Protein AF-A0A412YYW7-F1 (afdb_monomer_lite)

InterPro domains:
  IPR015330 DNA primase/polymerase, bifunctional, N-terminal [PF09250] (11-102)

Foldseek 3Di:
DPDDDFQLVVQLVLLVLQWFKFWADAPDPFGPDDVTCVPTHSDNVVSVVVCVVPSRTHMDTDAAVSRVGHDDDDFDADVVVRDTSVVVVVVVCVVPNDDDDD

Organism: NCBI:txid208479

Structure (mmCIF, N/CA/C/O backbone):
data_AF-A0A412YYW7-F1
#
_entry.id   AF-A0A412YYW7-F1
#
loop_
_atom_site.group_PDB
_atom_site.id
_atom_site.type_symbol
_atom_site.label_atom_id
_atom_site.label_alt_id
_atom_site.label_comp_id
_atom_site.label_asym_id
_atom_site.label_entity_id
_atom_site.label_seq_id
_atom_site.pdbx_PDB_ins_code
_atom_site.Cartn_x
_atom_site.Cartn_y
_atom_site.Cartn_z
_atom_site.occupancy
_atom_site.B_iso_or_equiv
_atom_site.auth_seq_id
_atom_site.auth_comp_id
_atom_site.auth_asym_id
_atom_site.auth_atom_id
_atom_site.pdbx_PDB_model_num
ATOM 1 N N . MET A 1 1 ? 13.512 -22.783 10.034 1.00 44.81 1 MET A N 1
ATOM 2 C CA . MET A 1 1 ? 14.044 -21.524 9.472 1.00 44.81 1 MET A CA 1
ATOM 3 C C . MET A 1 1 ? 12.894 -20.795 8.807 1.00 44.81 1 MET A C 1
ATOM 5 O O . MET A 1 1 ? 12.317 -21.349 7.879 1.00 44.81 1 MET A O 1
ATOM 9 N N . LEU A 1 2 ? 12.513 -19.620 9.309 1.00 57.62 2 LEU A N 1
ATOM 10 C CA . LEU A 1 2 ? 11.631 -18.723 8.560 1.00 57.62 2 LEU A CA 1
ATOM 11 C C . LEU A 1 2 ? 12.411 -18.273 7.316 1.00 57.62 2 LEU A C 1
ATOM 13 O O . LEU A 1 2 ? 13.588 -17.940 7.423 1.00 57.62 2 LEU A O 1
ATOM 17 N N . LYS A 1 3 ? 11.808 -18.375 6.129 1.00 68.44 3 LYS A N 1
ATOM 18 C CA . LYS A 1 3 ? 12.415 -17.835 4.907 1.00 68.44 3 LYS A CA 1
ATOM 19 C C . LYS A 1 3 ? 12.326 -16.314 4.983 1.00 68.44 3 LYS A C 1
ATOM 21 O O . LYS A 1 3 ? 11.217 -15.786 4.994 1.00 68.44 3 LYS A O 1
ATOM 26 N N . ASP A 1 4 ? 13.467 -15.637 4.982 1.00 85.00 4 ASP A N 1
ATOM 27 C CA . ASP A 1 4 ? 13.505 -14.191 4.781 1.00 85.00 4 ASP A CA 1
ATOM 28 C C . ASP A 1 4 ? 13.224 -13.899 3.305 1.00 85.00 4 ASP A C 1
ATOM 30 O O . ASP A 1 4 ? 14.048 -14.155 2.424 1.00 85.00 4 ASP A O 1
ATOM 34 N N . TYR A 1 5 ? 12.015 -13.417 3.022 1.00 89.88 5 TYR A N 1
ATOM 35 C CA . TYR A 1 5 ? 11.637 -12.958 1.690 1.00 89.88 5 TYR A CA 1
ATOM 36 C C . TYR A 1 5 ? 12.091 -11.509 1.484 1.00 89.88 5 TYR A C 1
ATOM 38 O O . TYR A 1 5 ? 11.953 -10.659 2.362 1.00 89.88 5 TYR A O 1
ATOM 46 N N . SER A 1 6 ? 12.606 -11.215 0.293 1.00 95.75 6 SER A N 1
ATOM 47 C CA . SER A 1 6 ? 12.916 -9.845 -0.130 1.00 95.75 6 SER A CA 1
ATOM 48 C C . SER A 1 6 ? 11.647 -8.998 -0.285 1.00 95.75 6 SER A C 1
ATOM 50 O O . SER A 1 6 ? 10.571 -9.519 -0.583 1.00 95.75 6 SER A O 1
ATOM 52 N N . LEU A 1 7 ? 11.777 -7.669 -0.188 1.00 97.25 7 LEU A N 1
ATOM 53 C CA . LEU A 1 7 ? 10.663 -6.744 -0.449 1.00 97.25 7 LEU A CA 1
ATOM 54 C C . LEU A 1 7 ? 10.090 -6.904 -1.864 1.00 97.25 7 LEU A C 1
ATOM 56 O O . LEU A 1 7 ? 8.882 -6.816 -2.048 1.00 97.25 7 LEU A O 1
ATOM 60 N N . ARG A 1 8 ? 10.922 -7.263 -2.848 1.00 98.00 8 ARG A N 1
ATOM 61 C CA . ARG A 1 8 ? 10.453 -7.646 -4.185 1.00 98.00 8 ARG A CA 1
ATOM 62 C C . ARG A 1 8 ? 9.475 -8.822 -4.132 1.00 98.00 8 ARG A C 1
ATOM 64 O O . ARG A 1 8 ? 8.427 -8.780 -4.764 1.00 98.00 8 ARG A O 1
ATOM 71 N N . GLN A 1 9 ? 9.815 -9.884 -3.401 1.00 98.00 9 GLN A N 1
ATOM 72 C CA . GLN A 1 9 ? 8.963 -11.073 -3.304 1.00 98.00 9 GLN A CA 1
ATOM 73 C C . GLN A 1 9 ? 7.630 -10.757 -2.622 1.00 98.00 9 GLN A C 1
ATOM 75 O O . GLN A 1 9 ? 6.601 -11.250 -3.076 1.00 98.00 9 GLN A O 1
ATOM 80 N N . TYR A 1 10 ? 7.630 -9.899 -1.598 1.00 98.12 10 TYR A N 1
ATOM 81 C CA . TYR A 1 10 ? 6.388 -9.409 -1.000 1.00 98.12 10 TYR A CA 1
ATOM 82 C C . TYR A 1 10 ? 5.578 -8.539 -1.967 1.00 98.12 10 TYR A C 1
ATOM 84 O O . TYR A 1 10 ? 4.381 -8.764 -2.106 1.00 98.12 10 TYR A O 1
ATOM 92 N N . ALA A 1 11 ? 6.213 -7.623 -2.705 1.00 98.50 11 ALA A N 1
ATOM 93 C CA . ALA A 1 11 ? 5.534 -6.789 -3.699 1.00 98.50 11 ALA A CA 1
ATOM 94 C C . ALA A 1 11 ? 4.834 -7.635 -4.779 1.00 98.50 11 ALA A C 1
ATOM 96 O O . ALA A 1 11 ? 3.670 -7.400 -5.097 1.00 98.50 11 ALA A O 1
ATOM 97 N N . LEU A 1 12 ? 5.509 -8.672 -5.286 1.00 98.62 12 LEU A N 1
ATOM 98 C CA . LEU A 1 12 ? 4.922 -9.626 -6.233 1.00 98.62 12 LEU A CA 1
ATOM 99 C C . LEU A 1 12 ? 3.796 -10.458 -5.602 1.00 98.62 12 LEU A C 1
ATOM 101 O O . LEU A 1 12 ? 2.811 -10.764 -6.270 1.00 98.62 12 LEU A O 1
ATOM 105 N N . ALA A 1 13 ? 3.917 -10.830 -4.325 1.00 98.38 13 ALA A N 1
ATOM 106 C CA . ALA A 1 13 ? 2.866 -11.555 -3.615 1.00 98.38 13 ALA A CA 1
ATOM 107 C C . ALA A 1 13 ? 1.602 -10.698 -3.425 1.00 98.38 13 ALA A C 1
ATOM 109 O O . ALA A 1 13 ? 0.501 -11.208 -3.618 1.00 98.38 13 ALA A O 1
ATOM 110 N N . TYR A 1 14 ? 1.748 -9.406 -3.119 1.00 98.44 14 TYR A N 1
ATOM 111 C CA . TYR A 1 14 ? 0.627 -8.465 -3.039 1.00 98.44 14 TYR A CA 1
ATOM 112 C C . TYR A 1 14 ? -0.044 -8.271 -4.401 1.00 98.44 14 TYR A C 1
ATOM 114 O O . TYR A 1 14 ? -1.261 -8.411 -4.518 1.00 98.44 14 TYR A O 1
ATOM 122 N N . ALA A 1 15 ? 0.747 -8.071 -5.458 1.00 98.62 15 ALA A N 1
ATOM 123 C CA . ALA A 1 15 ? 0.223 -7.988 -6.819 1.00 98.62 15 ALA A CA 1
ATOM 124 C C . ALA A 1 15 ? -0.529 -9.260 -7.237 1.00 98.62 15 ALA A C 1
ATOM 126 O O . ALA A 1 15 ? -1.575 -9.178 -7.879 1.00 98.62 15 ALA A O 1
ATOM 127 N N . LYS A 1 16 ? -0.054 -10.441 -6.811 1.00 98.50 16 LYS A N 1
ATOM 128 C CA . LYS A 1 16 ? -0.720 -11.726 -7.070 1.00 98.50 16 LYS A CA 1
ATOM 129 C C . LYS A 1 16 ? -2.137 -11.797 -6.498 1.00 98.50 16 LYS A C 1
ATOM 131 O O . LYS A 1 16 ? -2.980 -12.463 -7.092 1.00 98.50 16 LYS A O 1
ATOM 136 N N . VAL A 1 17 ? -2.395 -11.142 -5.366 1.00 97.62 17 VAL A N 1
ATOM 137 C CA . VAL A 1 17 ? -3.730 -11.081 -4.745 1.00 97.62 17 VAL A CA 1
ATOM 138 C C . VAL A 1 17 ? -4.525 -9.842 -5.172 1.00 97.62 17 VAL A C 1
ATOM 140 O O . VAL A 1 17 ? -5.550 -9.535 -4.577 1.00 97.62 17 VAL A O 1
ATOM 143 N N . GLY A 1 18 ? -4.077 -9.139 -6.216 1.00 98.06 18 GLY A N 1
ATOM 144 C CA . GLY A 1 18 ? -4.795 -8.009 -6.804 1.00 98.06 18 GLY A CA 1
ATOM 145 C C . GLY A 1 18 ? -4.512 -6.655 -6.154 1.00 98.06 18 GLY A C 1
ATOM 146 O O . GLY A 1 18 ? -5.180 -5.687 -6.496 1.00 98.06 18 GLY A O 1
ATOM 147 N N . MET A 1 19 ? -3.531 -6.551 -5.252 1.00 98.69 19 MET A N 1
ATOM 148 C CA . MET A 1 19 ? -3.139 -5.266 -4.666 1.00 98.69 19 MET A CA 1
ATOM 149 C C . MET A 1 19 ? -2.146 -4.544 -5.580 1.00 98.69 19 MET A C 1
ATOM 151 O O . MET A 1 19 ? -1.053 -5.048 -5.844 1.00 98.69 19 MET A O 1
ATOM 155 N N . ALA A 1 20 ? -2.504 -3.351 -6.046 1.00 98.81 20 ALA A N 1
ATOM 156 C CA . ALA A 1 20 ? -1.643 -2.526 -6.880 1.00 98.81 20 ALA A CA 1
ATOM 157 C C . ALA A 1 20 ? -0.521 -1.897 -6.044 1.00 98.81 20 ALA A C 1
ATOM 159 O O . ALA A 1 20 ? -0.775 -1.112 -5.126 1.00 98.81 20 ALA A O 1
ATOM 160 N N . VAL A 1 21 ? 0.729 -2.226 -6.374 1.00 98.88 21 VAL A N 1
ATOM 161 C CA . VAL A 1 21 ? 1.918 -1.792 -5.628 1.00 98.88 21 VAL A CA 1
ATOM 162 C C . VAL A 1 21 ? 2.718 -0.737 -6.382 1.00 98.88 21 VAL A C 1
ATOM 164 O O . VAL A 1 21 ? 2.682 -0.666 -7.609 1.00 98.88 21 VAL A O 1
ATOM 167 N N . PHE A 1 22 ? 3.502 0.047 -5.649 1.00 98.81 22 PHE A N 1
ATOM 168 C CA . PHE A 1 22 ? 4.495 0.975 -6.190 1.00 98.81 22 PHE A CA 1
ATOM 169 C C . PHE A 1 22 ? 5.708 1.074 -5.248 1.00 98.81 22 PHE A C 1
ATOM 171 O O . PHE A 1 22 ? 5.568 0.863 -4.041 1.00 98.81 22 PHE A O 1
ATOM 178 N N . PRO A 1 23 ? 6.916 1.373 -5.752 1.00 98.81 23 PRO A N 1
ATOM 179 C CA . PRO A 1 23 ? 8.096 1.517 -4.915 1.00 98.81 23 PRO A CA 1
ATOM 180 C C . PRO A 1 23 ? 8.084 2.852 -4.167 1.00 98.81 23 PRO A C 1
ATOM 182 O O . PRO A 1 23 ? 7.751 3.904 -4.718 1.00 98.81 23 PRO A O 1
ATOM 185 N N . LEU A 1 24 ? 8.537 2.815 -2.920 1.00 98.75 24 LEU A N 1
ATOM 186 C CA . LEU A 1 24 ? 8.836 3.982 -2.096 1.00 98.75 24 LEU A CA 1
ATOM 187 C C . LEU A 1 24 ? 10.355 4.100 -1.908 1.00 98.75 24 LEU A C 1
ATOM 189 O O . LEU A 1 24 ? 11.061 3.094 -1.775 1.00 98.75 24 LEU A O 1
ATOM 193 N N . VAL A 1 25 ? 10.868 5.330 -1.846 1.00 98.38 25 VAL A N 1
ATOM 194 C CA . VAL A 1 25 ? 12.277 5.603 -1.526 1.00 98.38 25 VAL A CA 1
ATOM 195 C C . VAL A 1 25 ? 12.609 4.973 -0.160 1.00 98.38 25 VAL A C 1
ATOM 197 O O . VAL A 1 25 ? 11.823 5.148 0.782 1.00 98.38 25 VAL A O 1
ATOM 200 N N . PRO A 1 26 ? 13.739 4.245 -0.019 1.00 98.06 26 PRO A N 1
ATOM 201 C CA . PRO A 1 26 ? 14.042 3.489 1.196 1.00 98.06 26 PRO A CA 1
ATOM 202 C C . PRO A 1 26 ? 13.999 4.366 2.451 1.00 98.06 26 PRO A C 1
ATOM 204 O O . PRO A 1 26 ? 14.512 5.484 2.445 1.00 98.06 26 PRO A O 1
ATOM 207 N N . LYS A 1 27 ? 13.410 3.843 3.535 1.00 96.19 27 LYS A N 1
ATOM 208 C CA . LYS A 1 27 ? 13.259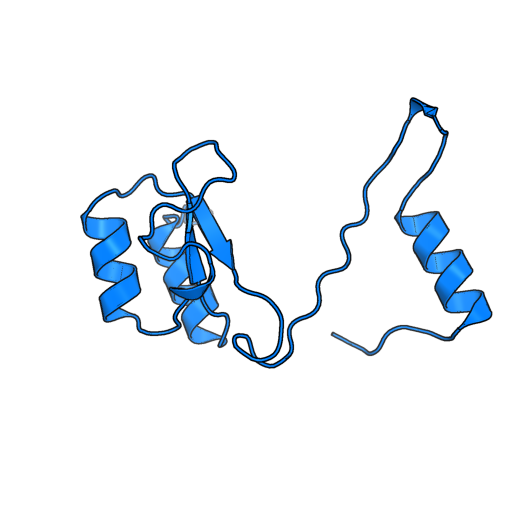 4.540 4.832 1.00 96.19 27 LYS A CA 1
ATOM 209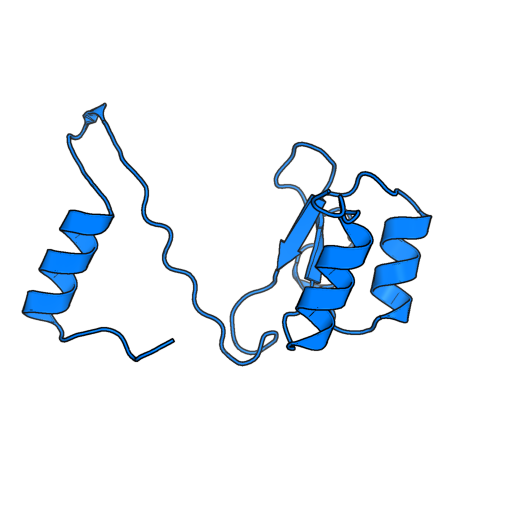 C C . LYS A 1 27 ? 12.517 5.883 4.745 1.00 96.19 27 LYS A C 1
ATOM 211 O O . LYS A 1 27 ? 12.719 6.764 5.574 1.00 96.19 27 LYS A O 1
ATOM 216 N N . SER A 1 28 ? 11.642 6.033 3.757 1.00 96.38 28 SER A N 1
ATOM 217 C CA . SER A 1 28 ? 10.791 7.209 3.607 1.00 96.38 28 SER A CA 1
ATOM 218 C C . SER A 1 28 ? 9.360 6.811 3.241 1.00 96.38 28 SER A C 1
ATOM 220 O O . SER A 1 28 ? 9.084 5.643 2.953 1.00 96.38 28 SER A O 1
ATOM 222 N N . LYS A 1 29 ? 8.468 7.804 3.217 1.00 94.81 29 LYS A N 1
ATOM 223 C CA . LYS A 1 29 ? 7.094 7.684 2.706 1.00 94.81 29 LYS A CA 1
ATOM 224 C C . LYS A 1 29 ? 6.929 8.283 1.297 1.00 94.81 29 LYS A C 1
ATOM 226 O O . LYS A 1 29 ? 5.809 8.493 0.850 1.00 94.81 29 LYS A O 1
ATOM 231 N N . ASN A 1 30 ? 8.031 8.568 0.600 1.00 97.94 30 ASN A N 1
ATOM 232 C CA . ASN A 1 30 ? 8.003 9.211 -0.713 1.00 97.94 30 ASN A CA 1
ATOM 233 C C . ASN A 1 30 ? 7.983 8.164 -1.839 1.00 97.94 30 ASN A C 1
ATOM 235 O O . ASN A 1 30 ? 8.846 7.282 -1.839 1.00 97.94 30 ASN A O 1
ATOM 239 N N . PRO A 1 31 ? 7.064 8.255 -2.817 1.00 98.38 31 PRO A N 1
ATOM 240 C CA . PRO A 1 31 ? 7.102 7.421 -4.017 1.00 98.38 31 PRO A CA 1
ATOM 241 C C . PRO A 1 31 ? 8.413 7.552 -4.797 1.00 98.38 31 PRO A C 1
ATOM 243 O O . PRO A 1 31 ? 8.970 8.640 -4.921 1.00 98.38 31 PRO A O 1
ATOM 246 N N . ALA A 1 32 ? 8.891 6.436 -5.348 1.00 98.38 32 ALA A N 1
ATOM 247 C CA . ALA A 1 32 ? 10.051 6.374 -6.242 1.00 98.38 32 ALA A CA 1
ATOM 248 C C . ALA A 1 32 ? 9.650 6.272 -7.731 1.00 98.38 32 ALA A C 1
ATOM 250 O O . ALA A 1 32 ? 10.437 5.834 -8.575 1.00 98.38 32 ALA A O 1
ATOM 251 N N . THR A 1 33 ? 8.413 6.649 -8.036 1.00 98.44 33 THR A N 1
ATOM 252 C CA . THR A 1 33 ? 7.772 6.647 -9.355 1.00 98.44 33 THR A CA 1
ATOM 253 C C . THR A 1 33 ? 7.612 8.077 -9.877 1.00 98.44 33 THR A C 1
ATOM 255 O O . THR A 1 33 ? 7.784 9.039 -9.128 1.00 98.44 33 THR A O 1
ATOM 258 N N . GLN A 1 34 ? 7.299 8.238 -11.165 1.00 97.62 34 GLN A N 1
ATOM 259 C CA . GLN A 1 34 ? 7.176 9.564 -11.775 1.00 97.62 34 GLN A CA 1
ATOM 260 C C . GLN A 1 34 ? 5.870 10.256 -11.363 1.00 97.62 34 GLN A C 1
ATOM 262 O O . GLN A 1 34 ? 5.885 11.449 -11.066 1.00 97.62 34 GLN A O 1
ATOM 267 N N . HIS A 1 35 ? 4.762 9.513 -11.300 1.00 98.00 35 HIS A N 1
ATOM 268 C CA . HIS A 1 35 ? 3.431 10.042 -10.972 1.00 98.00 35 HIS A CA 1
ATOM 269 C C . HIS A 1 35 ? 2.962 9.621 -9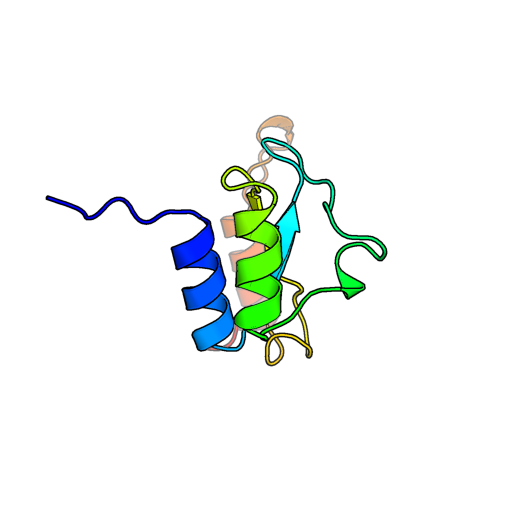.571 1.00 98.00 35 HIS A C 1
ATOM 271 O O . HIS A 1 35 ? 1.768 9.545 -9.277 1.00 98.00 35 HIS A O 1
ATOM 277 N N . GLY A 1 36 ? 3.904 9.331 -8.673 1.00 97.88 36 GLY A N 1
ATOM 278 C CA . GLY A 1 36 ? 3.585 8.929 -7.310 1.00 97.88 36 GLY A CA 1
ATOM 279 C C . GLY A 1 36 ? 2.800 7.615 -7.247 1.00 97.88 36 GLY A C 1
ATOM 280 O O . GLY A 1 36 ? 3.061 6.681 -8.006 1.00 97.88 36 GLY A O 1
ATOM 281 N N . PHE A 1 37 ? 1.818 7.536 -6.348 1.00 97.44 37 PHE A N 1
ATOM 282 C CA . PHE A 1 37 ? 0.992 6.333 -6.194 1.00 97.44 37 PHE A CA 1
ATOM 283 C C . PHE A 1 37 ? 0.119 6.027 -7.425 1.00 97.44 37 PHE A C 1
ATOM 285 O O . PHE A 1 37 ? -0.391 4.918 -7.532 1.00 97.44 37 PHE A O 1
ATOM 292 N N . GLN A 1 38 ? -0.063 6.977 -8.351 1.00 98.19 38 GLN A N 1
ATOM 293 C CA . GLN A 1 38 ? -0.873 6.762 -9.558 1.00 98.19 38 GLN A CA 1
ATOM 294 C C . GLN A 1 38 ? -0.226 5.761 -10.524 1.00 98.19 38 GLN A C 1
ATOM 296 O O . GLN A 1 38 ? -0.927 5.151 -11.322 1.00 98.19 38 GLN A O 1
ATOM 301 N N . ASP A 1 39 ? 1.089 5.547 -10.413 1.00 98.56 39 ASP A N 1
ATOM 302 C CA . ASP A 1 39 ? 1.810 4.521 -11.173 1.00 98.56 39 ASP A CA 1
ATOM 303 C C . ASP A 1 39 ? 1.665 3.113 -10.554 1.00 98.56 39 ASP A C 1
ATOM 305 O O . ASP A 1 39 ? 2.290 2.169 -11.039 1.00 98.56 39 ASP A O 1
ATOM 309 N N . ALA A 1 40 ? 0.897 2.946 -9.467 1.00 98.75 40 ALA A N 1
ATOM 310 C CA . ALA A 1 40 ? 0.714 1.647 -8.828 1.00 98.75 40 ALA A CA 1
ATOM 311 C C . ALA A 1 40 ? 0.130 0.611 -9.793 1.00 98.75 40 ALA A C 1
ATOM 313 O O . ALA A 1 40 ? -0.785 0.893 -10.565 1.00 98.75 40 ALA A O 1
ATOM 314 N N . THR A 1 41 ? 0.657 -0.610 -9.740 1.00 98.81 41 THR A N 1
ATOM 315 C CA . THR A 1 41 ? 0.337 -1.648 -10.723 1.00 98.81 41 THR A CA 1
ATOM 316 C C . THR A 1 41 ? 0.352 -3.042 -10.111 1.00 98.81 41 THR A C 1
ATOM 318 O O . THR A 1 41 ? 0.989 -3.285 -9.085 1.00 98.81 41 THR A O 1
ATOM 321 N N . THR A 1 42 ? -0.340 -3.967 -10.768 1.00 98.81 42 THR A N 1
ATOM 322 C CA . THR A 1 42 ? -0.256 -5.412 -10.524 1.00 98.81 42 THR A CA 1
ATOM 323 C C . THR A 1 42 ? 0.585 -6.131 -11.588 1.00 98.81 42 THR A C 1
ATOM 325 O O . THR A 1 42 ? 0.750 -7.346 -11.512 1.00 98.81 42 THR A O 1
ATOM 328 N N . ASP A 1 43 ? 1.151 -5.412 -12.570 1.00 98.75 43 ASP A N 1
ATOM 329 C CA . ASP A 1 43 ? 2.028 -6.001 -13.589 1.00 98.75 43 ASP A CA 1
ATOM 330 C C . ASP A 1 43 ? 3.376 -6.423 -12.986 1.00 98.75 43 ASP A C 1
ATOM 332 O O . ASP A 1 43 ? 4.230 -5.604 -12.636 1.00 98.75 43 ASP A O 1
ATOM 336 N N . PHE A 1 44 ? 3.585 -7.737 -12.936 1.00 98.75 44 PHE A N 1
ATOM 337 C CA . PHE A 1 44 ? 4.775 -8.389 -12.397 1.00 98.75 44 PHE A CA 1
ATOM 338 C C . PHE A 1 44 ? 6.053 -7.911 -13.092 1.00 98.75 44 PHE A C 1
ATOM 340 O O . PHE A 1 44 ? 7.074 -7.732 -12.431 1.00 98.75 44 PHE A O 1
ATOM 347 N N . ASN A 1 45 ? 6.003 -7.643 -14.401 1.00 98.75 45 ASN A N 1
ATOM 348 C CA . ASN A 1 45 ? 7.174 -7.187 -15.147 1.00 98.75 45 ASN A CA 1
ATOM 349 C C . ASN A 1 45 ? 7.594 -5.780 -14.721 1.00 98.75 45 ASN A C 1
ATOM 351 O O . ASN A 1 45 ? 8.786 -5.485 -14.620 1.00 98.75 45 ASN A O 1
ATOM 355 N N . GLN A 1 46 ? 6.625 -4.896 -14.481 1.00 98.81 46 GLN A N 1
ATOM 356 C CA . GLN A 1 46 ? 6.904 -3.540 -14.026 1.00 98.81 46 GLN A CA 1
ATOM 357 C C . GLN A 1 46 ? 7.435 -3.534 -12.588 1.00 98.81 46 GLN A C 1
ATOM 359 O O . GLN A 1 46 ? 8.408 -2.836 -12.290 1.00 98.81 46 GLN A O 1
ATOM 364 N N . ILE A 1 47 ? 6.850 -4.362 -11.722 1.00 98.81 47 ILE A N 1
ATOM 365 C CA . ILE A 1 47 ? 7.304 -4.541 -10.339 1.00 98.81 47 ILE A CA 1
ATOM 366 C C . ILE A 1 47 ? 8.742 -5.065 -10.312 1.00 98.81 47 ILE A C 1
ATOM 368 O O . ILE A 1 47 ? 9.596 -4.511 -9.616 1.00 98.81 47 ILE A O 1
ATOM 372 N N . ASP A 1 48 ? 9.050 -6.067 -11.134 1.00 98.62 48 ASP A N 1
ATOM 373 C CA . ASP A 1 48 ? 10.403 -6.601 -11.258 1.00 98.62 48 ASP A CA 1
ATOM 374 C C . ASP A 1 48 ? 11.401 -5.544 -11.718 1.00 98.62 48 ASP A C 1
ATOM 376 O O . ASP A 1 48 ? 12.464 -5.403 -11.112 1.00 98.62 48 ASP A O 1
ATOM 380 N N . LYS A 1 49 ? 11.046 -4.732 -12.719 1.00 98.69 49 LYS A N 1
ATOM 381 C CA . LYS A 1 49 ? 11.899 -3.630 -13.187 1.00 98.69 49 LYS A CA 1
ATOM 382 C C . LYS A 1 49 ? 12.214 -2.625 -12.079 1.00 98.69 49 LYS A C 1
ATOM 384 O O 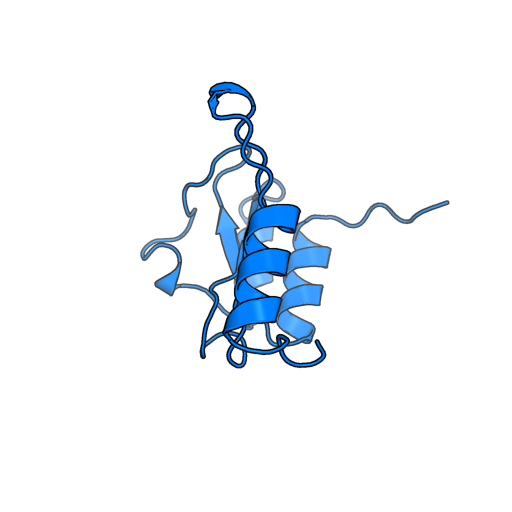. LYS A 1 49 ? 13.360 -2.185 -11.974 1.00 98.69 49 LYS A O 1
ATOM 389 N N . TRP A 1 50 ? 11.240 -2.263 -11.240 1.00 98.69 50 TRP A N 1
ATOM 390 C CA . TRP A 1 50 ? 11.483 -1.340 -10.126 1.00 98.69 50 TRP A CA 1
ATOM 391 C C . TRP A 1 50 ? 12.484 -1.904 -9.116 1.00 98.69 50 TRP A C 1
ATOM 393 O O . TRP A 1 50 ? 13.447 -1.217 -8.770 1.00 98.69 50 TRP A O 1
ATOM 403 N N . TRP A 1 51 ? 12.317 -3.155 -8.685 1.00 98.50 51 TRP A N 1
ATOM 404 C CA . TRP A 1 51 ? 13.226 -3.759 -7.704 1.00 98.50 51 TRP A CA 1
ATOM 405 C C . TRP A 1 51 ? 14.566 -4.215 -8.299 1.00 98.50 51 TRP A C 1
ATOM 407 O O . TRP A 1 51 ? 15.551 -4.283 -7.570 1.00 98.50 51 TRP A O 1
ATOM 417 N N . MET A 1 52 ? 14.657 -4.448 -9.614 1.00 98.06 52 MET A N 1
ATOM 418 C CA . MET A 1 52 ? 15.944 -4.588 -10.310 1.00 98.06 52 MET A CA 1
ATOM 419 C C . MET A 1 52 ? 16.736 -3.276 -10.310 1.00 98.06 52 MET A C 1
ATOM 421 O O . MET A 1 52 ? 17.957 -3.302 -10.181 1.00 98.06 52 MET A O 1
ATOM 425 N N . LYS A 1 53 ? 16.055 -2.128 -10.436 1.00 98.12 53 LYS A N 1
ATOM 426 C CA . LYS A 1 53 ? 16.692 -0.804 -10.374 1.00 98.12 53 LYS A CA 1
ATOM 427 C C . LYS A 1 53 ? 17.211 -0.488 -8.970 1.00 98.12 53 LYS A C 1
ATOM 429 O O . LYS A 1 53 ? 18.290 0.083 -8.837 1.00 98.12 53 LYS A O 1
ATOM 434 N N . ASN A 1 54 ? 16.450 -0.830 -7.932 1.00 98.19 54 ASN A N 1
ATOM 435 C CA . ASN A 1 54 ? 16.903 -0.721 -6.550 1.00 98.19 54 ASN A CA 1
ATOM 436 C C . ASN A 1 54 ? 16.250 -1.805 -5.673 1.00 98.19 54 ASN A C 1
ATOM 438 O O . ASN A 1 54 ? 15.054 -1.711 -5.385 1.00 98.19 54 ASN A O 1
ATOM 442 N N . PRO A 1 55 ? 17.021 -2.790 -5.174 1.00 97.75 55 PRO A N 1
ATOM 443 C CA . PRO A 1 55 ? 16.474 -3.871 -4.355 1.00 97.75 55 PRO A CA 1
ATOM 444 C C . PRO A 1 55 ? 15.996 -3.407 -2.971 1.00 97.75 55 PRO A C 1
ATOM 446 O O . PRO A 1 55 ? 15.278 -4.146 -2.301 1.00 97.75 55 PRO A O 1
ATOM 449 N N . ASN A 1 56 ? 16.365 -2.193 -2.546 1.00 97.31 56 ASN A N 1
ATOM 450 C CA . ASN A 1 56 ? 16.055 -1.649 -1.224 1.00 97.31 56 ASN A CA 1
ATOM 451 C C . ASN A 1 56 ? 14.779 -0.796 -1.185 1.00 97.31 56 ASN A C 1
ATOM 453 O O . ASN A 1 56 ? 14.494 -0.207 -0.142 1.00 97.31 56 ASN A O 1
ATOM 457 N N . TYR A 1 57 ? 14.040 -0.663 -2.294 1.00 98.62 57 TYR A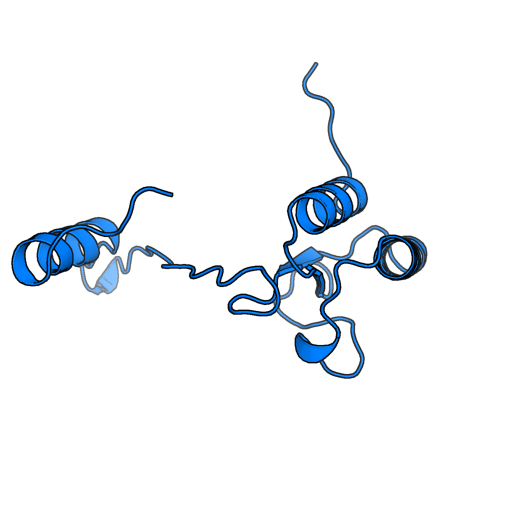 N 1
ATOM 458 C CA . TYR A 1 57 ? 12.777 0.076 -2.275 1.00 98.62 57 TYR A CA 1
ATOM 459 C C . TYR A 1 57 ? 11.804 -0.510 -1.248 1.00 98.62 57 TYR A C 1
ATOM 461 O O . TYR A 1 57 ? 11.621 -1.727 -1.166 1.00 98.62 57 TYR A O 1
ATOM 469 N N . ASN A 1 58 ? 11.159 0.388 -0.503 1.00 98.56 58 ASN A N 1
ATOM 470 C CA . ASN A 1 58 ? 10.000 0.077 0.324 1.00 98.56 58 ASN A CA 1
ATOM 471 C C . ASN A 1 58 ? 8.778 -0.170 -0.582 1.00 98.56 58 ASN A C 1
ATOM 473 O O . ASN A 1 58 ? 8.776 0.224 -1.749 1.00 98.56 58 ASN A O 1
ATOM 477 N N . ILE A 1 59 ? 7.727 -0.790 -0.048 1.00 98.50 59 ILE A N 1
ATOM 478 C CA . ILE A 1 59 ? 6.498 -1.095 -0.794 1.00 98.50 59 ILE A CA 1
ATOM 479 C C . ILE A 1 59 ? 5.404 -0.111 -0.380 1.00 98.50 59 ILE A C 1
ATOM 481 O O . ILE A 1 59 ? 5.129 0.041 0.808 1.00 98.50 59 ILE A O 1
ATOM 485 N N . GLY A 1 60 ? 4.774 0.534 -1.356 1.00 98.38 60 GLY A N 1
ATOM 486 C CA . GLY A 1 60 ? 3.479 1.190 -1.210 1.00 98.38 60 GLY A CA 1
ATOM 487 C C . GLY A 1 60 ? 2.386 0.369 -1.893 1.00 98.38 60 GLY A C 1
ATOM 488 O O . GLY A 1 60 ? 2.660 -0.322 -2.874 1.00 98.38 60 GLY A O 1
ATOM 489 N N . ILE A 1 61 ? 1.156 0.455 -1.383 1.00 98.56 61 ILE A N 1
ATOM 490 C CA . ILE A 1 61 ? -0.052 -0.117 -1.995 1.00 98.56 61 ILE A CA 1
ATOM 491 C C . ILE A 1 61 ? -1.026 1.030 -2.250 1.00 98.56 61 ILE A C 1
ATOM 493 O O . ILE A 1 61 ? -1.303 1.812 -1.340 1.00 98.56 61 ILE A O 1
ATOM 497 N N . ALA A 1 62 ? -1.529 1.155 -3.476 1.00 98.31 62 ALA A N 1
ATOM 498 C CA . ALA A 1 62 ? -2.605 2.093 -3.773 1.00 98.31 62 ALA A CA 1
ATOM 499 C C . ALA A 1 62 ? -3.940 1.456 -3.367 1.00 98.31 62 ALA A C 1
ATOM 501 O O . ALA A 1 62 ? -4.339 0.436 -3.922 1.00 98.31 62 ALA A O 1
ATOM 502 N N . THR A 1 63 ? -4.613 2.026 -2.372 1.00 97.69 63 THR A N 1
ATOM 503 C CA . THR A 1 63 ? -5.912 1.541 -1.884 1.00 97.69 63 THR A CA 1
ATOM 504 C C . THR A 1 63 ? -7.050 1.892 -2.853 1.00 97.69 63 THR A C 1
ATOM 506 O O . THR A 1 63 ? -6.857 2.555 -3.875 1.00 97.69 63 THR A O 1
ATOM 509 N N . GLY A 1 64 ? -8.264 1.440 -2.548 1.00 96.88 64 GLY A N 1
ATOM 510 C CA . GLY A 1 64 ? -9.460 1.692 -3.341 1.00 96.88 64 GLY A CA 1
ATOM 511 C C . GLY A 1 64 ? -9.608 0.737 -4.523 1.00 96.88 64 GLY A C 1
ATOM 512 O O . GLY A 1 64 ? -9.105 -0.386 -4.513 1.00 96.88 64 GLY A O 1
ATOM 513 N N . GLN A 1 65 ? -10.339 1.174 -5.551 1.00 97.38 65 GLN A N 1
ATOM 514 C CA . GLN A 1 65 ? -10.778 0.314 -6.660 1.00 97.38 65 GLN A CA 1
ATOM 515 C C . GLN A 1 65 ? -9.627 -0.334 -7.439 1.00 97.38 65 GLN A C 1
ATOM 517 O O . GLN A 1 65 ? -9.757 -1.469 -7.883 1.00 97.38 65 GLN A O 1
ATOM 522 N N . VAL A 1 66 ? -8.479 0.341 -7.542 1.00 97.69 66 VAL A N 1
ATOM 523 C CA . VAL A 1 66 ? -7.281 -0.211 -8.198 1.00 97.69 66 VAL A CA 1
ATOM 524 C C . VAL A 1 66 ? -6.747 -1.471 -7.496 1.00 97.69 66 VAL A C 1
ATOM 526 O O . VAL A 1 66 ? -6.106 -2.296 -8.137 1.00 97.69 66 VAL A O 1
ATOM 529 N N . SER A 1 67 ? -7.070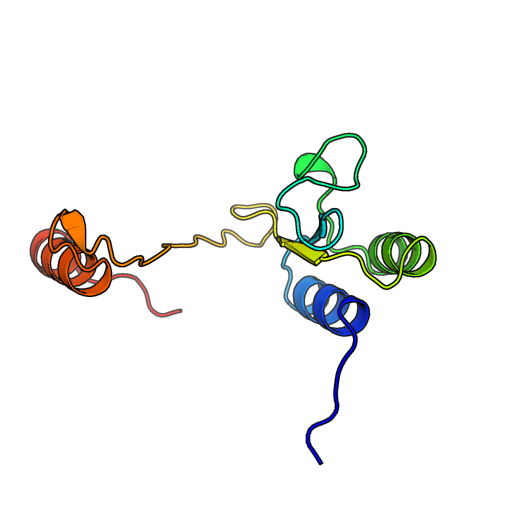 -1.646 -6.209 1.00 98.25 67 SER A N 1
ATOM 530 C CA . SER A 1 67 ? -6.763 -2.829 -5.397 1.00 98.25 67 SER A CA 1
ATOM 531 C C . SER A 1 67 ? -8.031 -3.572 -4.966 1.00 98.25 67 SER A C 1
ATOM 533 O O . SER A 1 67 ? -8.161 -3.979 -3.814 1.00 98.25 67 SER A O 1
ATOM 535 N N . GLY A 1 68 ? -9.017 -3.687 -5.860 1.00 95.81 68 GLY A N 1
ATOM 536 C CA . GLY A 1 68 ? -10.243 -4.449 -5.597 1.00 95.81 68 GLY A CA 1
ATOM 537 C C . GLY A 1 68 ? -11.168 -3.829 -4.545 1.00 95.81 68 GLY A C 1
ATOM 538 O O . GLY A 1 68 ? -11.966 -4.537 -3.944 1.00 95.81 68 GLY A O 1
ATOM 539 N N . GLY A 1 69 ? -11.061 -2.520 -4.302 1.00 96.00 69 GLY A N 1
ATOM 540 C CA . GLY A 1 69 ? -11.861 -1.827 -3.291 1.00 96.00 69 GLY A CA 1
ATOM 541 C C . GLY A 1 69 ? -11.251 -1.845 -1.889 1.00 96.00 69 GLY A C 1
ATOM 542 O O . GLY A 1 69 ? -11.959 -1.536 -0.938 1.00 96.00 69 GLY A O 1
ATOM 543 N N . LEU A 1 70 ? -9.958 -2.171 -1.753 1.00 96.12 70 LEU A N 1
ATOM 544 C CA . LEU A 1 70 ? -9.248 -2.193 -0.471 1.00 96.12 70 LEU A CA 1
ATOM 545 C C . LEU A 1 70 ? -9.415 -0.874 0.300 1.00 96.12 70 LEU A C 1
ATOM 547 O O . LEU A 1 70 ? -9.019 0.188 -0.184 1.00 96.12 70 LEU A O 1
ATOM 551 N N . ILE A 1 71 ? -9.921 -0.955 1.527 1.00 95.06 71 ILE A N 1
ATOM 552 C CA . ILE A 1 71 ? -9.980 0.151 2.488 1.00 95.06 71 ILE A CA 1
ATOM 553 C C . ILE A 1 71 ? -9.050 -0.191 3.651 1.00 95.06 71 ILE A C 1
ATOM 555 O O . ILE A 1 71 ? -8.954 -1.345 4.057 1.00 95.06 71 ILE A O 1
ATOM 559 N N . VAL A 1 72 ? -8.350 0.816 4.171 1.00 94.75 72 VAL A N 1
ATOM 560 C CA . VAL A 1 72 ? -7.443 0.670 5.313 1.00 94.75 72 VAL A CA 1
ATOM 561 C C . VAL A 1 72 ? -7.886 1.633 6.404 1.00 94.75 72 VAL A C 1
ATOM 563 O O . VAL A 1 72 ? -8.050 2.825 6.144 1.00 94.75 72 VAL A O 1
ATOM 566 N N . ILE A 1 73 ? -8.062 1.109 7.615 1.00 93.81 73 ILE A N 1
ATOM 567 C CA . ILE A 1 73 ? -8.266 1.895 8.831 1.00 93.81 73 ILE A CA 1
ATOM 568 C C . ILE A 1 73 ? -6.985 1.770 9.650 1.00 93.81 73 ILE A C 1
ATOM 570 O O . ILE A 1 73 ? -6.626 0.676 10.079 1.00 93.81 73 ILE A O 1
ATOM 574 N N . ASP A 1 74 ? -6.286 2.887 9.822 1.00 92.81 74 ASP A N 1
ATOM 575 C CA . ASP A 1 74 ? -5.049 2.947 10.596 1.00 92.81 74 ASP A CA 1
ATOM 576 C C . ASP A 1 74 ? -5.377 3.263 12.061 1.00 92.81 74 ASP A C 1
ATOM 578 O O . ASP A 1 74 ? -5.945 4.314 12.368 1.00 92.81 74 ASP A O 1
ATOM 582 N N . LEU A 1 75 ? -5.095 2.317 12.958 1.00 93.69 75 LEU A N 1
ATOM 583 C CA . LEU A 1 75 ? -5.456 2.399 14.375 1.00 93.69 75 LEU A CA 1
ATOM 584 C C . LEU A 1 75 ? -4.226 2.741 15.215 1.00 93.69 75 LEU A C 1
ATOM 586 O O . LEU A 1 75 ? -3.550 1.860 15.746 1.00 93.69 75 LEU A O 1
ATOM 590 N N . ASP A 1 76 ? -3.981 4.036 15.370 1.00 93.31 76 ASP A N 1
ATOM 591 C CA . ASP A 1 76 ? -2.858 4.556 16.148 1.00 93.31 76 ASP A CA 1
ATOM 592 C C . ASP A 1 76 ? -3.212 4.854 17.615 1.00 93.31 76 ASP A C 1
ATOM 594 O O . ASP A 1 76 ? -4.377 4.960 18.011 1.00 93.31 76 ASP A O 1
ATOM 598 N N . ILE A 1 77 ? -2.172 5.022 18.439 1.00 94.25 77 ILE A N 1
ATOM 599 C CA . ILE A 1 77 ? -2.280 5.481 19.830 1.00 94.25 77 ILE A CA 1
ATOM 600 C C . ILE A 1 77 ? -1.677 6.884 19.946 1.00 94.25 77 ILE A C 1
ATOM 602 O O . ILE A 1 77 ? -0.470 7.065 19.776 1.00 94.25 77 ILE A O 1
ATOM 606 N N . ASP A 1 78 ? -2.500 7.858 20.330 1.00 91.44 78 ASP A N 1
ATOM 607 C CA . ASP A 1 78 ? -2.062 9.200 20.721 1.00 91.44 78 ASP A CA 1
ATOM 608 C C . ASP A 1 78 ? -1.988 9.266 22.253 1.00 91.44 78 ASP A C 1
ATOM 610 O O . ASP A 1 78 ? -2.987 9.480 22.947 1.00 91.44 78 ASP A O 1
ATOM 614 N N . LYS A 1 79 ? -0.779 9.051 22.786 1.00 89.81 79 LYS A N 1
ATOM 615 C CA . LYS A 1 79 ? -0.532 9.007 24.235 1.00 89.81 79 LYS A CA 1
ATOM 616 C C . LYS A 1 79 ? -0.774 10.346 24.923 1.00 89.81 79 LYS A C 1
ATOM 618 O O . LYS A 1 79 ? -1.188 10.351 26.076 1.00 89.81 79 LYS A O 1
ATOM 623 N N . GLU A 1 80 ? -0.514 11.462 24.247 1.00 91.62 80 GLU A N 1
ATOM 624 C CA . GLU A 1 80 ? -0.681 12.793 24.841 1.00 91.62 80 GLU A CA 1
ATOM 625 C C . GLU A 1 80 ? -2.158 13.113 25.057 1.00 91.62 80 GLU A C 1
ATOM 627 O O . GLU A 1 80 ? -2.529 13.712 26.064 1.00 91.62 80 GLU A O 1
ATOM 632 N N . LYS A 1 81 ? -3.012 12.665 24.131 1.00 87.62 81 LYS A N 1
ATOM 633 C CA . LYS A 1 81 ? -4.466 12.835 24.226 1.00 87.62 81 LYS A CA 1
ATOM 634 C C . LYS A 1 81 ? -5.177 11.673 24.920 1.00 87.62 81 LYS A C 1
ATOM 636 O O . LYS A 1 81 ? -6.400 11.715 25.021 1.00 87.62 81 LYS A O 1
ATOM 641 N N . GLY A 1 82 ? -4.443 10.644 25.352 1.00 89.75 82 GLY A N 1
ATOM 642 C CA . GLY A 1 82 ? -5.009 9.416 25.916 1.00 89.75 82 GLY A CA 1
ATOM 643 C C . GLY A 1 82 ? -5.976 8.705 24.965 1.00 89.75 82 GLY A C 1
ATOM 644 O O . GLY A 1 82 ? -6.937 8.098 25.424 1.00 89.75 82 GLY A O 1
ATOM 645 N N . LYS A 1 83 ? -5.775 8.832 23.645 1.00 87.81 83 LYS A N 1
ATOM 646 C CA . LYS A 1 83 ? -6.665 8.250 22.634 1.00 87.81 83 LYS A CA 1
ATOM 647 C C . LYS A 1 83 ? -6.075 6.969 22.071 1.00 87.81 83 LYS A C 1
ATOM 649 O O . LYS A 1 83 ? -4.945 6.953 21.584 1.00 87.81 83 LYS A O 1
ATOM 654 N N . HIS A 1 84 ? -6.893 5.928 22.075 1.00 94.44 84 HIS A N 1
ATOM 655 C CA . HIS A 1 84 ? -6.561 4.615 21.552 1.00 94.44 84 HIS A CA 1
ATOM 656 C C . HIS A 1 84 ? -7.464 4.315 20.349 1.00 94.44 84 HIS A C 1
ATOM 658 O O . HIS A 1 84 ? -8.689 4.270 20.478 1.00 94.44 84 HIS A O 1
ATOM 664 N N . GLY A 1 85 ? -6.879 4.141 19.159 1.00 93.19 85 GLY A N 1
ATOM 665 C CA . GLY A 1 85 ? -7.636 3.951 17.919 1.00 93.19 85 GLY A CA 1
ATOM 666 C C . GLY A 1 85 ? -8.585 2.751 17.964 1.00 93.19 85 GLY A C 1
ATOM 667 O O . GLY A 1 85 ? -9.708 2.837 17.482 1.00 93.19 85 GLY A O 1
ATOM 668 N N . ASN A 1 86 ? -8.187 1.658 18.619 1.00 93.56 86 ASN A N 1
ATOM 669 C CA . ASN A 1 86 ? -9.027 0.472 18.809 1.00 93.56 86 ASN A CA 1
ATOM 670 C C . ASN A 1 86 ? -10.264 0.731 19.686 1.00 93.56 86 ASN A C 1
ATOM 672 O O . ASN A 1 86 ? -11.311 0.139 19.442 1.00 93.56 86 ASN A O 1
ATOM 676 N N . GLU A 1 87 ? -10.157 1.595 20.697 1.00 94.94 87 GLU A N 1
ATOM 677 C CA . GLU A 1 87 ? -11.308 2.011 21.512 1.00 94.94 87 GLU A CA 1
ATOM 678 C C . GLU A 1 87 ? -12.225 2.916 20.692 1.00 94.94 87 GLU A C 1
ATOM 680 O O . GLU A 1 87 ? -13.428 2.693 20.637 1.00 94.94 87 GLU A O 1
ATOM 685 N N . THR A 1 88 ? -11.628 3.848 19.942 1.00 94.06 88 THR A N 1
ATOM 686 C CA . THR A 1 88 ? -12.364 4.748 19.042 1.00 94.06 88 THR A CA 1
ATOM 687 C C . THR A 1 88 ? -13.158 3.973 17.985 1.00 94.06 88 THR A C 1
ATOM 689 O O . THR A 1 88 ? -14.311 4.302 17.722 1.00 94.06 88 THR A O 1
ATOM 692 N N . LEU A 1 89 ? -12.566 2.932 17.386 1.00 95.00 89 LEU A N 1
ATOM 693 C CA . LEU A 1 89 ? -13.263 2.088 16.415 1.00 95.00 89 LEU A CA 1
ATOM 694 C C . LEU A 1 89 ? -14.399 1.296 17.072 1.00 95.00 89 LEU A C 1
ATOM 696 O O . LEU A 1 89 ? -15.481 1.220 16.503 1.00 95.00 89 LEU A O 1
ATOM 700 N N . ARG A 1 90 ? -14.182 0.754 18.276 1.00 94.50 90 ARG A N 1
ATOM 701 C CA . ARG A 1 90 ? -15.215 0.004 19.002 1.00 94.50 90 ARG A CA 1
ATOM 702 C C . ARG A 1 90 ? -16.436 0.868 19.317 1.00 94.50 90 ARG A C 1
ATOM 704 O O . ARG A 1 90 ? -17.559 0.401 19.144 1.00 94.50 90 ARG A O 1
ATOM 711 N N . ASP A 1 91 ? -16.220 2.100 19.766 1.00 95.38 91 ASP A N 1
ATOM 712 C CA . ASP A 1 91 ? -17.311 3.038 20.043 1.00 95.38 91 ASP A CA 1
ATOM 713 C C . ASP A 1 91 ? -18.071 3.378 18.751 1.00 95.38 91 ASP A C 1
ATOM 715 O O . ASP A 1 91 ? -19.300 3.341 18.722 1.00 95.38 91 ASP A O 1
ATOM 719 N N . TRP A 1 92 ? -17.345 3.603 17.648 1.00 95.19 92 TRP A N 1
ATOM 720 C CA . TRP A 1 92 ? -17.950 3.837 16.336 1.00 95.19 92 TRP A CA 1
ATOM 721 C C . TRP A 1 92 ? -18.783 2.638 15.845 1.00 95.19 92 TRP A C 1
ATOM 723 O O . TRP A 1 92 ? -19.899 2.834 15.372 1.00 95.19 92 TRP A O 1
ATOM 733 N N . GLU A 1 93 ? -18.303 1.399 15.999 1.00 96.38 93 GLU A N 1
ATOM 734 C CA . GLU A 1 93 ? -19.056 0.189 15.625 1.00 96.38 93 GLU A CA 1
ATOM 735 C C . GLU A 1 93 ? -20.301 -0.029 16.498 1.00 96.38 93 GLU A C 1
ATOM 737 O O . GLU A 1 93 ? -21.320 -0.523 16.012 1.00 96.38 93 GLU A O 1
ATOM 742 N N . ALA A 1 94 ? -20.253 0.353 17.779 1.00 96.38 94 ALA A N 1
ATOM 743 C CA . ALA A 1 94 ? -21.417 0.296 18.663 1.00 96.38 94 ALA A CA 1
ATOM 744 C C . ALA A 1 94 ? -22.528 1.266 18.222 1.00 96.38 94 ALA A C 1
ATOM 746 O O . ALA A 1 94 ? -23.710 0.971 18.408 1.00 96.38 94 ALA A O 1
ATOM 747 N N . GLU A 1 95 ? -22.159 2.402 17.625 1.00 97.06 95 GLU A N 1
ATOM 748 C CA . GLU A 1 95 ? -23.096 3.410 17.121 1.00 97.06 95 GLU A CA 1
ATOM 749 C C . GLU A 1 95 ? -23.582 3.134 15.691 1.00 97.06 95 GLU A C 1
ATOM 751 O O . GLU A 1 95 ? -24.756 3.349 15.390 1.00 97.06 95 GLU A O 1
ATOM 756 N N . GLN A 1 96 ? -22.687 2.694 14.801 1.00 96.25 96 GLN A N 1
ATOM 757 C CA . GLN A 1 96 ? -22.938 2.612 13.354 1.00 96.25 96 GLN A CA 1
ATOM 758 C C . GLN A 1 96 ? -23.136 1.179 12.838 1.00 96.25 96 GLN A C 1
ATOM 760 O O . GLN A 1 96 ? -23.598 0.988 11.712 1.00 96.25 96 GLN A O 1
ATOM 765 N N . GLY A 1 97 ? -22.824 0.172 13.655 1.00 95.69 97 GLY A N 1
ATOM 766 C CA . GLY A 1 97 ? -22.785 -1.232 13.259 1.00 95.69 97 GLY A CA 1
ATOM 767 C C . GLY A 1 97 ? -21.366 -1.722 12.960 1.00 95.69 97 GLY A C 1
ATOM 768 O O . GLY A 1 97 ? -20.434 -0.943 12.770 1.00 95.69 97 GLY A O 1
ATOM 769 N N . GLN A 1 98 ? -21.209 -3.046 12.939 1.00 94.88 98 GLN A N 1
ATOM 770 C CA . GLN A 1 98 ? -19.917 -3.700 12.732 1.00 94.88 98 GLN A CA 1
ATOM 771 C C . GLN A 1 98 ? -19.399 -3.511 11.307 1.00 94.88 98 GLN A C 1
ATOM 773 O O . GLN A 1 98 ? -20.177 -3.478 10.346 1.00 94.88 98 GLN A O 1
ATOM 778 N N . LEU A 1 99 ? -18.074 -3.443 11.172 1.00 92.56 99 LEU A N 1
ATOM 779 C CA . LEU A 1 99 ? -17.443 -3.544 9.863 1.00 92.56 99 LEU A CA 1
ATOM 780 C C . LEU A 1 99 ? -17.704 -4.926 9.231 1.00 92.56 99 LEU A C 1
ATOM 782 O O . LEU A 1 99 ? -17.908 -5.906 9.950 1.00 92.56 99 LEU A O 1
ATOM 786 N N . PRO A 1 100 ? -17.696 -5.027 7.889 1.00 90.69 100 PRO A N 1
ATOM 787 C CA . PRO A 1 100 ? -17.808 -6.312 7.208 1.00 90.69 100 PRO A CA 1
ATOM 788 C C . PRO A 1 100 ? -16.661 -7.262 7.566 1.00 90.69 100 PRO A C 1
ATOM 790 O O . PRO A 1 100 ? -15.547 -6.816 7.847 1.00 90.69 100 PRO A O 1
ATOM 793 N N . ASP A 1 101 ? -16.915 -8.565 7.447 1.00 89.19 101 ASP A N 1
ATOM 794 C CA . ASP A 1 101 ? -15.866 -9.583 7.519 1.00 89.19 101 ASP A CA 1
ATOM 795 C C . ASP A 1 101 ? -14.811 -9.358 6.413 1.00 89.19 101 ASP A C 1
ATOM 797 O O . ASP A 1 101 ? -15.159 -9.055 5.264 1.00 89.19 101 ASP A O 1
ATOM 801 N N . THR A 1 102 ? -13.527 -9.506 6.766 1.00 81.50 102 THR A N 1
ATOM 802 C CA . THR A 1 102 ? -12.356 -9.241 5.901 1.00 81.50 102 THR A CA 1
ATOM 803 C C . THR A 1 102 ? -11.547 -10.489 5.592 1.00 81.50 102 THR A C 1
ATOM 805 O O . THR A 1 102 ? -11.313 -11.269 6.545 1.00 81.50 102 THR A O 1
#

pLDDT: mean 95.04, std 7.57, range [44.81, 98.88]

Secondary structure (DSSP, 8-state):
------HHHHHHHHHHTT--EEEE-TTSS-BSSSSGGGG-B--HHHHHHHHHH-TT-EEEE--BGGGTTB------EETTTTEEHHHHHHHHHHHH-PPPP-

Sequence (102 aa):
MLKDYSLRQYALAYAKVGMAVFPLVPKSKNPATQHGFQDATTDFNQIDKWWMKNPNYNIGIATGQVSGGLIVIDLDIDKEKGKHGNETLRDWEAEQGQLPDT

Radius of gyration: 16.84 Å; chains: 1; bounding box: 40×34×41 Å